Protein AF-A0A6L2PP98-F1 (afdb_monomer_lite)

Radius of gyration: 31.41 Å; chains: 1; bounding box: 80×56×69 Å

Structure (mmCIF, N/CA/C/O backbone):
data_AF-A0A6L2PP98-F1
#
_entry.id   AF-A0A6L2PP98-F1
#
loop_
_atom_site.group_PDB
_atom_site.id
_atom_site.type_symbol
_atom_site.label_atom_id
_at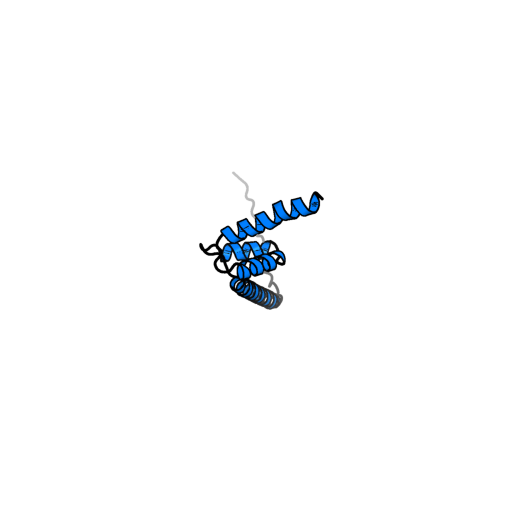om_site.label_alt_id
_atom_site.label_comp_id
_atom_site.label_asym_id
_atom_site.label_entity_id
_atom_site.label_seq_id
_atom_site.pdbx_PDB_ins_code
_atom_site.Cartn_x
_atom_site.Cartn_y
_atom_site.Cartn_z
_atom_site.occupancy
_atom_site.B_iso_or_equiv
_atom_site.auth_seq_id
_atom_site.auth_comp_id
_atom_site.auth_asym_id
_atom_site.auth_atom_id
_atom_site.pdbx_PDB_model_num
ATOM 1 N N . ALA A 1 1 ? -4.782 0.424 35.468 1.00 55.03 1 ALA A N 1
ATOM 2 C CA . ALA A 1 1 ? -5.910 0.532 34.519 1.00 55.03 1 ALA A CA 1
ATOM 3 C C . ALA A 1 1 ? -5.638 1.496 33.352 1.00 55.03 1 ALA A C 1
ATOM 5 O O . ALA A 1 1 ? -6.171 1.255 32.279 1.00 55.03 1 ALA A O 1
ATOM 6 N N . SER A 1 2 ? -4.779 2.520 33.494 1.00 71.81 2 SER A N 1
ATOM 7 C CA . SER A 1 2 ? -4.652 3.601 32.494 1.00 71.81 2 SER A CA 1
ATOM 8 C C . SER A 1 2 ? -4.126 3.198 31.106 1.00 71.81 2 SER A C 1
ATOM 10 O O . SER A 1 2 ? -4.460 3.861 30.128 1.00 71.81 2 SER A O 1
ATOM 12 N N . ASN A 1 3 ? -3.345 2.118 30.972 1.00 83.06 3 ASN A N 1
ATOM 13 C CA . ASN A 1 3 ? -2.777 1.729 29.670 1.00 83.06 3 ASN A CA 1
ATOM 14 C C . ASN A 1 3 ? -3.817 1.138 28.707 1.00 83.06 3 ASN A C 1
ATOM 16 O O . ASN A 1 3 ? -3.754 1.402 27.510 1.00 83.06 3 ASN A O 1
ATOM 20 N N . LEU A 1 4 ? -4.778 0.358 29.214 1.00 91.19 4 LEU A N 1
ATOM 21 C CA . LEU A 1 4 ? -5.820 -0.249 28.375 1.00 91.19 4 LEU A CA 1
ATOM 22 C C . LEU A 1 4 ? -6.860 0.787 27.943 1.00 91.19 4 LEU A C 1
ATOM 24 O O . LEU A 1 4 ? -7.281 0.794 26.793 1.00 91.19 4 LEU A O 1
ATOM 28 N N . GLU A 1 5 ? -7.215 1.704 28.839 1.00 91.75 5 GLU A N 1
ATOM 29 C CA . GLU A 1 5 ? -8.094 2.830 28.522 1.00 91.75 5 GLU A CA 1
ATOM 30 C C . GLU A 1 5 ? -7.452 3.761 27.485 1.00 91.75 5 GLU A C 1
ATOM 32 O O . GLU A 1 5 ? -8.082 4.113 26.494 1.00 91.75 5 GLU A O 1
ATOM 37 N N . SER A 1 6 ? -6.157 4.064 27.636 1.00 92.44 6 SER A N 1
ATOM 38 C CA . SER A 1 6 ? -5.407 4.841 26.639 1.00 92.44 6 SER A CA 1
ATOM 39 C C . SER A 1 6 ? -5.319 4.129 25.288 1.00 92.44 6 SER A C 1
ATOM 41 O O . SER A 1 6 ? -5.347 4.785 24.249 1.00 92.44 6 SER A O 1
ATOM 43 N N . PHE A 1 7 ? -5.217 2.796 25.275 1.00 93.06 7 PHE A N 1
ATOM 44 C CA . PHE A 1 7 ? -5.264 2.024 24.034 1.00 93.06 7 PHE A CA 1
ATOM 45 C C . PHE A 1 7 ? -6.611 2.193 23.334 1.00 93.06 7 PHE A C 1
ATOM 47 O O . PHE A 1 7 ? -6.623 2.528 22.155 1.00 93.06 7 PHE A O 1
ATOM 54 N N . VAL A 1 8 ? -7.729 2.017 24.045 1.00 93.50 8 VAL A N 1
ATOM 55 C CA . VAL A 1 8 ? -9.067 2.200 23.461 1.00 93.50 8 VAL A CA 1
ATOM 56 C C . VAL A 1 8 ? -9.213 3.625 22.934 1.00 93.50 8 VAL A C 1
ATOM 58 O O . VAL A 1 8 ? -9.495 3.810 21.757 1.00 93.50 8 VAL A O 1
ATOM 61 N N . THR A 1 9 ? -8.912 4.634 23.750 1.00 93.44 9 THR A N 1
ATOM 62 C CA . THR A 1 9 ? -9.061 6.037 23.350 1.00 93.44 9 THR A CA 1
ATOM 63 C C . THR A 1 9 ? -8.214 6.400 22.133 1.00 93.44 9 THR A C 1
ATOM 65 O O . THR A 1 9 ? -8.694 7.123 21.269 1.00 93.44 9 THR A O 1
ATOM 68 N N . ASN A 1 10 ? -6.981 5.907 22.016 1.00 93.94 10 ASN A N 1
ATOM 69 C CA . ASN A 1 10 ? -6.103 6.294 20.908 1.00 93.94 10 ASN A CA 1
ATOM 70 C C . ASN A 1 10 ? -6.274 5.398 19.677 1.00 93.94 10 ASN A C 1
ATOM 72 O O . ASN A 1 10 ? -6.397 5.890 18.557 1.00 93.94 10 ASN A O 1
ATOM 76 N N . PHE A 1 11 ? -6.268 4.081 19.874 1.00 94.69 11 PHE A N 1
ATOM 77 C CA . PHE A 1 11 ? -6.277 3.118 18.779 1.00 94.69 11 PHE A CA 1
ATOM 78 C C . PHE A 1 11 ? -7.669 2.979 18.168 1.00 94.69 11 PHE A C 1
ATOM 80 O O . PHE A 1 11 ? -7.793 3.021 16.945 1.00 94.69 11 PHE A O 1
ATOM 87 N N . ASP A 1 12 ? -8.720 2.875 18.988 1.00 94.44 12 ASP A N 1
ATOM 88 C CA . ASP A 1 12 ? -10.083 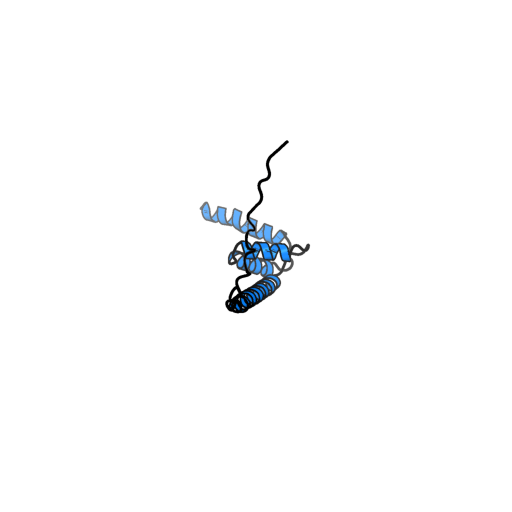2.785 18.461 1.00 94.44 12 ASP A CA 1
ATOM 89 C C . ASP A 1 12 ? -10.479 4.088 17.760 1.00 94.44 12 ASP A C 1
ATOM 91 O O . ASP A 1 12 ? -10.978 4.043 16.639 1.00 94.44 12 ASP A O 1
ATOM 95 N N . SER A 1 13 ? -10.140 5.253 18.327 1.00 94.25 13 SER A N 1
ATOM 96 C CA . SER A 1 13 ? -10.369 6.544 17.656 1.00 94.25 13 SER A CA 1
ATOM 97 C C . SER A 1 13 ? -9.649 6.640 16.310 1.00 94.25 13 SER A C 1
ATOM 99 O O . SER A 1 13 ? -10.233 7.117 15.339 1.00 94.25 13 SER A O 1
ATOM 101 N N . ALA A 1 14 ? -8.407 6.152 16.210 1.00 94.81 14 ALA A N 1
ATOM 102 C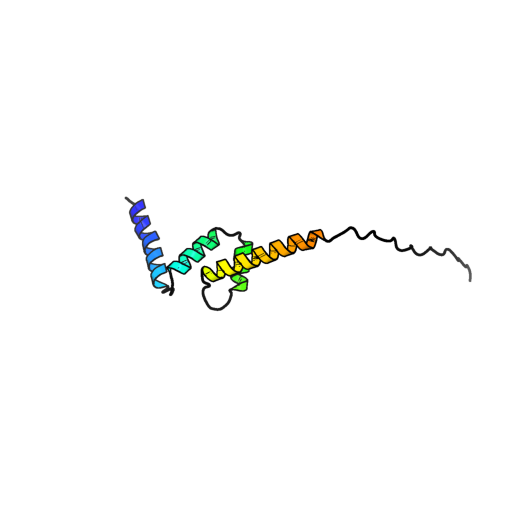 CA . ALA A 1 14 ? -7.682 6.118 14.941 1.00 94.81 14 ALA A CA 1
ATOM 103 C C . ALA A 1 14 ? -8.354 5.186 13.917 1.00 94.81 14 ALA A C 1
ATOM 105 O O . ALA A 1 14 ? -8.492 5.547 12.748 1.00 94.81 14 ALA A O 1
ATOM 106 N N . VAL A 1 15 ? -8.822 4.010 14.348 1.00 94.62 15 VAL A N 1
ATOM 107 C CA . VAL A 1 15 ? -9.554 3.069 13.486 1.00 94.62 15 VAL A CA 1
ATOM 108 C C . VAL A 1 15 ? -10.898 3.655 13.043 1.00 94.62 15 VAL A C 1
ATOM 110 O O . VAL A 1 15 ? -11.277 3.506 11.881 1.00 94.62 15 VAL A O 1
ATOM 113 N N . GLN A 1 16 ? -11.619 4.340 13.931 1.00 94.50 16 GLN A N 1
ATOM 114 C CA . GLN A 1 16 ? -12.866 5.022 13.594 1.00 94.50 16 GLN A CA 1
ATOM 115 C C . GLN A 1 16 ? -12.631 6.154 12.588 1.00 94.50 16 GLN A C 1
ATOM 117 O O . GLN A 1 16 ? -13.336 6.219 11.581 1.00 94.50 16 GLN A O 1
ATOM 122 N N . ALA A 1 17 ? -11.609 6.987 12.798 1.00 93.88 17 ALA A N 1
ATOM 123 C CA . ALA A 1 17 ? -11.223 8.035 11.855 1.00 93.88 17 ALA A CA 1
ATOM 124 C C . ALA A 1 17 ? -10.844 7.454 10.480 1.00 93.88 17 ALA A C 1
ATOM 126 O O . ALA A 1 17 ? -11.285 7.961 9.450 1.00 93.88 17 ALA A O 1
ATOM 127 N N . LEU A 1 18 ? -10.103 6.340 10.448 1.00 93.56 18 LEU A N 1
ATOM 128 C CA . LEU A 1 18 ? -9.762 5.643 9.205 1.00 93.56 18 LEU A CA 1
ATOM 129 C C . LEU A 1 18 ? -11.010 5.130 8.469 1.00 93.56 18 LEU A C 1
ATOM 131 O O . LEU A 1 18 ? -11.107 5.271 7.253 1.00 93.56 18 LEU A O 1
ATOM 135 N N . LYS A 1 19 ? -11.994 4.579 9.191 1.00 92.69 19 LYS A N 1
ATOM 136 C CA . LYS A 1 19 ? -13.275 4.145 8.604 1.00 92.69 19 LYS A CA 1
ATOM 137 C C . LYS A 1 19 ? -14.091 5.320 8.051 1.00 92.69 19 LYS A C 1
ATOM 139 O O . LYS A 1 19 ? -14.766 5.165 7.036 1.00 92.69 19 LYS A O 1
ATOM 144 N N . GLN A 1 20 ? -14.017 6.490 8.685 1.00 95.00 20 GLN A N 1
ATOM 145 C CA . GLN A 1 20 ? -14.715 7.703 8.241 1.00 95.00 20 GLN A CA 1
ATOM 146 C C . GLN A 1 20 ? -14.158 8.292 6.940 1.00 95.00 20 GLN A C 1
ATOM 148 O O . GLN A 1 20 ? -14.884 9.007 6.255 1.00 95.00 20 GLN A O 1
ATOM 153 N N . LEU A 1 21 ? -12.920 7.962 6.555 1.00 90.69 21 LEU A N 1
ATOM 154 C CA . LEU A 1 21 ? -12.343 8.382 5.271 1.00 90.69 21 LEU A CA 1
ATOM 155 C C . LEU A 1 21 ? -13.027 7.742 4.051 1.00 90.69 21 LEU A C 1
ATOM 157 O O . LEU A 1 21 ? -12.753 8.164 2.932 1.00 90.69 21 LEU A O 1
ATOM 161 N N . GLN A 1 22 ? -13.899 6.741 4.249 1.00 90.69 22 GLN A N 1
ATOM 162 C CA . GLN A 1 22 ? -14.679 6.082 3.190 1.00 90.69 22 GLN A CA 1
ATOM 163 C C . GLN A 1 22 ? -13.834 5.649 1.977 1.00 90.69 22 GLN A C 1
ATOM 165 O O . GLN A 1 22 ? -14.249 5.769 0.825 1.00 90.69 22 GLN A O 1
ATOM 170 N N . ILE A 1 23 ? -12.634 5.124 2.240 1.00 90.25 23 ILE A N 1
ATOM 171 C CA . ILE A 1 23 ? -11.786 4.518 1.210 1.00 90.25 23 ILE A CA 1
ATOM 172 C C . ILE A 1 23 ? -12.549 3.331 0.606 1.00 90.25 23 ILE A C 1
ATOM 174 O O . ILE A 1 23 ? -13.032 2.477 1.351 1.00 90.25 23 ILE A O 1
ATOM 178 N N . SER A 1 24 ? -12.661 3.276 -0.727 1.00 88.06 24 SER A N 1
ATOM 179 C CA . SER A 1 24 ? -13.485 2.265 -1.410 1.00 88.06 24 SER A CA 1
ATOM 180 C C . SER A 1 24 ? -13.047 0.835 -1.098 1.00 88.06 24 SER A C 1
ATOM 182 O O . SER A 1 24 ? -13.888 -0.034 -0.894 1.00 88.06 24 SER A O 1
ATOM 184 N N . ASP A 1 25 ? -11.733 0.608 -1.052 1.00 92.75 25 ASP A N 1
ATOM 185 C CA . ASP A 1 25 ? -11.120 -0.660 -0.677 1.00 92.75 25 ASP A CA 1
ATOM 186 C C . ASP A 1 25 ? -10.086 -0.422 0.430 1.00 92.75 25 ASP A C 1
ATOM 188 O O . ASP A 1 25 ? -8.904 -0.159 0.199 1.00 92.75 25 ASP A O 1
ATOM 192 N N . LEU A 1 26 ? -10.568 -0.457 1.673 1.00 93.50 26 LEU A N 1
ATOM 193 C CA . LEU A 1 26 ? -9.725 -0.278 2.851 1.00 93.50 26 LEU A CA 1
ATOM 194 C C . LEU A 1 26 ? -8.697 -1.410 2.996 1.00 93.50 26 LEU A C 1
ATOM 196 O O . LEU A 1 26 ? -7.595 -1.179 3.491 1.00 93.50 26 LEU A O 1
ATOM 200 N N . THR A 1 27 ? -9.047 -2.631 2.588 1.00 94.50 27 THR A N 1
ATOM 201 C CA . THR A 1 27 ? -8.147 -3.782 2.694 1.00 94.50 27 THR A CA 1
ATOM 202 C C . THR A 1 27 ? -6.962 -3.612 1.755 1.00 94.50 27 THR A C 1
ATOM 204 O O . THR A 1 27 ? -5.823 -3.753 2.201 1.00 94.50 27 THR A O 1
ATOM 207 N N . ASP A 1 28 ? -7.210 -3.239 0.501 1.00 95.50 28 ASP A N 1
ATOM 208 C CA . ASP A 1 28 ? -6.153 -2.957 -0.471 1.00 95.50 28 ASP A CA 1
ATOM 209 C C . ASP A 1 28 ? -5.249 -1.801 -0.011 1.00 95.50 28 ASP A C 1
ATOM 211 O O . ASP A 1 28 ? -4.024 -1.924 -0.037 1.00 95.50 28 ASP A O 1
ATOM 215 N N . PHE A 1 29 ? -5.832 -0.732 0.545 1.00 95.00 29 PHE A N 1
ATOM 216 C CA . PHE A 1 29 ? -5.070 0.378 1.127 1.00 95.00 29 PHE A CA 1
ATOM 217 C C . PHE A 1 29 ? -4.155 -0.060 2.282 1.00 95.00 29 PHE A C 1
ATOM 219 O O . PHE A 1 29 ? -2.990 0.341 2.343 1.00 95.00 29 PHE A O 1
ATOM 226 N N . ILE A 1 30 ? -4.652 -0.897 3.201 1.00 95.56 30 ILE A N 1
ATOM 227 C CA . ILE A 1 30 ? -3.846 -1.422 4.314 1.00 95.56 30 ILE A CA 1
ATOM 228 C C . ILE A 1 30 ? -2.701 -2.289 3.780 1.00 95.56 30 ILE A C 1
ATOM 230 O O . ILE A 1 30 ? -1.566 -2.153 4.240 1.00 95.56 30 ILE A O 1
ATOM 234 N N . LEU A 1 31 ? -2.969 -3.157 2.800 1.00 97.00 31 LEU A N 1
ATOM 235 C CA . LEU A 1 31 ? -1.946 -3.999 2.174 1.00 97.00 31 LEU A CA 1
ATOM 236 C C . LEU A 1 31 ? -0.877 -3.160 1.469 1.00 97.00 31 LEU A C 1
ATOM 238 O O . LEU A 1 31 ? 0.315 -3.421 1.642 1.00 97.00 31 LEU A O 1
ATOM 242 N N . LEU A 1 32 ? -1.289 -2.122 0.738 1.00 95.88 32 LEU A N 1
ATOM 243 C CA . LEU A 1 32 ? -0.380 -1.158 0.133 1.00 95.88 32 LEU A CA 1
ATOM 244 C C . LEU A 1 32 ? 0.490 -0.481 1.196 1.00 95.88 32 LEU A C 1
ATOM 246 O O . LEU A 1 32 ? 1.712 -0.470 1.063 1.00 95.88 32 LEU A O 1
ATOM 250 N N . HIS A 1 33 ? -0.111 0.041 2.267 1.00 95.31 33 HIS A N 1
ATOM 251 C CA . HIS A 1 33 ? 0.624 0.713 3.337 1.00 95.31 33 HIS A CA 1
ATOM 252 C C . HIS A 1 33 ? 1.665 -0.210 3.987 1.00 95.31 33 HIS A C 1
ATOM 254 O O . HIS A 1 33 ? 2.820 0.180 4.167 1.00 95.31 33 HIS A O 1
ATOM 260 N N . LEU A 1 34 ? 1.288 -1.456 4.287 1.00 96.69 34 LEU A N 1
ATOM 261 C CA . LEU A 1 34 ? 2.200 -2.456 4.844 1.00 96.69 34 LEU A CA 1
ATOM 262 C C . LEU A 1 34 ? 3.344 -2.800 3.885 1.00 96.69 34 LEU A C 1
ATOM 264 O O . LEU A 1 34 ? 4.473 -3.007 4.331 1.00 96.69 34 LEU A O 1
ATOM 268 N N . ALA A 1 35 ? 3.074 -2.856 2.580 1.00 96.06 35 ALA A N 1
ATOM 269 C CA . ALA A 1 35 ? 4.092 -3.114 1.570 1.00 96.06 35 ALA A CA 1
ATOM 270 C C . ALA A 1 35 ? 5.068 -1.937 1.425 1.00 96.06 35 ALA A C 1
ATOM 272 O O . ALA A 1 35 ? 6.279 -2.156 1.381 1.00 96.06 35 ALA A O 1
ATOM 273 N N . LEU A 1 36 ? 4.565 -0.698 1.429 1.00 95.75 36 LEU A N 1
ATOM 274 C CA . LEU A 1 36 ? 5.395 0.509 1.379 1.00 95.75 36 LEU A CA 1
ATOM 275 C C . LEU A 1 36 ? 6.359 0.582 2.569 1.00 95.75 36 LEU A C 1
ATOM 277 O O . LEU A 1 36 ? 7.523 0.902 2.373 1.00 95.75 36 LEU A O 1
ATOM 281 N N . GLN A 1 37 ? 5.938 0.183 3.775 1.00 96.12 37 GLN A N 1
ATOM 282 C CA . GLN A 1 37 ? 6.821 0.132 4.954 1.00 96.12 37 GLN A CA 1
ATOM 283 C C . GLN A 1 37 ? 8.035 -0.807 4.806 1.00 96.12 37 GLN A C 1
ATOM 285 O O . GLN A 1 37 ? 8.954 -0.751 5.623 1.00 96.12 37 GLN A O 1
ATOM 290 N N . ARG A 1 38 ? 8.040 -1.708 3.815 1.00 95.19 38 ARG A N 1
ATOM 291 C CA . ARG A 1 38 ? 9.124 -2.676 3.578 1.00 95.19 38 ARG A CA 1
ATOM 292 C C . ARG A 1 38 ? 10.066 -2.277 2.447 1.00 95.19 38 ARG A C 1
ATOM 294 O O . ARG A 1 38 ? 11.070 -2.959 2.256 1.00 95.19 38 ARG A O 1
ATOM 301 N N . LEU A 1 39 ? 9.753 -1.215 1.711 1.00 94.19 39 LEU A N 1
ATOM 302 C CA . LEU A 1 39 ? 10.589 -0.702 0.631 1.00 94.19 39 LEU A CA 1
ATOM 303 C C . LEU A 1 39 ? 11.542 0.380 1.144 1.00 94.19 39 LEU A C 1
ATOM 305 O O . LEU A 1 39 ? 11.308 1.006 2.178 1.00 94.19 39 LEU A O 1
ATOM 309 N N . ASP A 1 40 ? 12.641 0.593 0.424 1.00 94.19 40 ASP A N 1
ATOM 310 C CA . ASP A 1 40 ? 13.549 1.699 0.702 1.00 94.19 40 ASP A CA 1
ATOM 311 C C . ASP A 1 40 ? 12.898 3.046 0.355 1.00 94.19 40 ASP A C 1
ATOM 313 O O . ASP A 1 40 ? 12.005 3.144 -0.494 1.00 94.19 40 ASP A O 1
ATOM 317 N N . SER A 1 41 ? 13.362 4.110 1.012 1.00 94.12 41 SER A N 1
ATOM 318 C CA . SER A 1 41 ? 12.756 5.435 0.878 1.00 94.12 41 SER A CA 1
ATOM 319 C C . SER A 1 41 ? 12.765 5.968 -0.549 1.00 94.12 41 SER A C 1
ATOM 321 O O . SER A 1 41 ? 11.890 6.753 -0.905 1.00 94.12 41 SER A O 1
ATOM 323 N N . ASP A 1 42 ? 13.755 5.595 -1.359 1.00 94.19 42 ASP A N 1
ATOM 324 C CA . ASP A 1 42 ? 13.881 6.133 -2.708 1.00 94.19 42 ASP A CA 1
ATOM 325 C C . ASP A 1 42 ? 12.917 5.426 -3.659 1.00 94.19 42 ASP A C 1
ATOM 327 O O . ASP A 1 42 ? 12.200 6.104 -4.396 1.00 94.1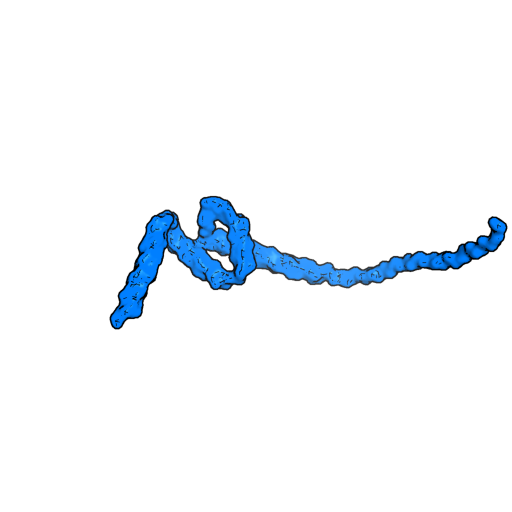9 42 ASP A O 1
ATOM 331 N N . THR A 1 43 ? 12.777 4.101 -3.561 1.00 94.19 43 THR A N 1
ATOM 332 C CA . THR A 1 43 ? 11.740 3.351 -4.287 1.00 94.19 43 THR A CA 1
ATOM 333 C C . THR A 1 43 ? 10.333 3.871 -3.978 1.00 94.19 43 THR A C 1
ATOM 335 O O . THR A 1 43 ? 9.537 4.042 -4.904 1.00 94.19 43 THR A O 1
ATOM 338 N N . ILE A 1 44 ? 10.030 4.186 -2.711 1.00 94.81 44 ILE A N 1
ATOM 339 C CA . ILE A 1 44 ? 8.734 4.767 -2.312 1.00 94.81 44 ILE A CA 1
ATOM 340 C C . ILE A 1 44 ? 8.520 6.130 -2.978 1.00 94.81 44 ILE A C 1
ATOM 342 O O . ILE A 1 44 ? 7.490 6.344 -3.615 1.00 94.81 44 ILE A O 1
ATOM 346 N N . LYS A 1 45 ? 9.505 7.036 -2.902 1.00 94.38 45 LYS A N 1
ATOM 347 C CA . LYS A 1 45 ? 9.411 8.355 -3.553 1.00 94.38 45 LYS A CA 1
ATOM 348 C C . LYS A 1 45 ? 9.175 8.221 -5.053 1.00 94.38 45 LYS A C 1
ATOM 350 O O . LYS A 1 45 ? 8.336 8.925 -5.608 1.00 94.38 45 LYS A O 1
ATOM 355 N N . PHE A 1 46 ? 9.901 7.326 -5.723 1.00 94.12 46 PHE A N 1
ATOM 356 C CA . PHE A 1 46 ? 9.702 7.092 -7.151 1.00 94.12 46 PHE A CA 1
ATOM 357 C C . PHE A 1 46 ? 8.293 6.579 -7.445 1.00 94.12 46 PHE A C 1
ATOM 359 O O . PHE A 1 46 ? 7.654 7.084 -8.365 1.00 94.12 46 PHE A O 1
ATOM 366 N N . PHE A 1 47 ? 7.785 5.639 -6.644 1.00 94.69 47 PHE A N 1
ATOM 367 C CA . PHE A 1 47 ? 6.419 5.145 -6.777 1.00 94.69 47 PHE A CA 1
ATOM 368 C C . PHE A 1 47 ? 5.384 6.276 -6.660 1.00 94.69 47 PHE A C 1
ATOM 370 O O . PHE A 1 47 ? 4.517 6.393 -7.531 1.00 94.69 47 PHE A O 1
ATOM 377 N N . GLU A 1 48 ? 5.509 7.140 -5.648 1.00 92.31 48 GLU A N 1
ATOM 378 C CA . GLU A 1 48 ? 4.621 8.291 -5.425 1.00 92.31 48 GLU A CA 1
ATOM 379 C C . GLU A 1 48 ? 4.681 9.312 -6.570 1.00 92.31 48 GLU A C 1
ATOM 381 O O . GLU A 1 48 ? 3.649 9.819 -7.012 1.00 92.31 48 GLU A O 1
ATOM 386 N N . ILE A 1 49 ? 5.877 9.593 -7.099 1.00 92.31 49 ILE A N 1
ATOM 387 C CA . ILE A 1 49 ? 6.058 10.497 -8.245 1.00 92.31 49 ILE A CA 1
ATOM 388 C C . ILE A 1 49 ? 5.387 9.920 -9.497 1.00 92.31 49 ILE A C 1
ATOM 390 O O . ILE A 1 49 ? 4.709 10.653 -10.221 1.00 92.31 49 ILE A O 1
ATOM 394 N N . THR A 1 50 ? 5.543 8.618 -9.751 1.00 90.88 50 THR A N 1
ATOM 395 C CA . THR A 1 50 ? 4.928 7.936 -10.899 1.00 90.88 50 THR A CA 1
ATOM 396 C C . THR A 1 50 ? 3.400 7.900 -10.792 1.00 90.88 50 THR A C 1
ATOM 398 O O . THR A 1 50 ? 2.714 8.070 -11.801 1.00 90.88 50 THR A O 1
ATOM 401 N N . HIS A 1 51 ? 2.858 7.747 -9.581 1.00 89.69 51 HIS A N 1
ATOM 402 C CA . HIS A 1 51 ? 1.419 7.606 -9.327 1.00 89.69 51 HIS A CA 1
ATOM 403 C C . HIS A 1 51 ? 0.753 8.884 -8.802 1.00 89.69 51 HIS A C 1
ATOM 405 O O . HIS A 1 51 ? -0.332 8.824 -8.236 1.00 89.69 51 HIS A O 1
ATOM 411 N N . ARG A 1 52 ? 1.332 10.063 -9.063 1.00 83.25 52 ARG A N 1
ATOM 412 C CA . ARG A 1 52 ? 0.828 11.376 -8.605 1.00 83.25 52 ARG A CA 1
ATOM 413 C C . ARG A 1 52 ? -0.558 11.783 -9.147 1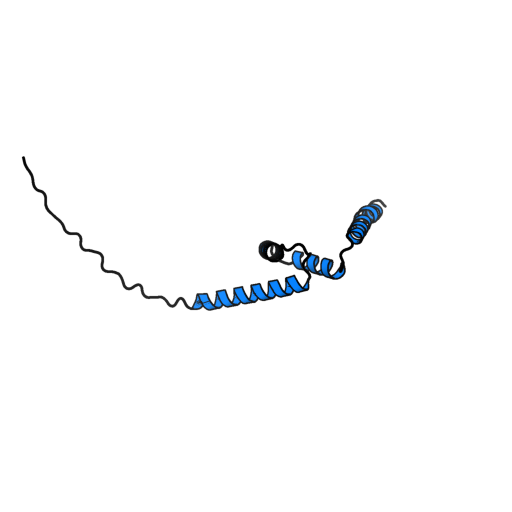.00 83.25 52 ARG A C 1
ATOM 415 O O . ARG A 1 52 ? -0.989 12.916 -8.950 1.00 83.25 52 ARG A O 1
ATOM 422 N N . LYS A 1 53 ? -1.247 10.918 -9.896 1.00 79.81 53 LYS A N 1
ATOM 423 C CA . LYS A 1 53 ? -2.603 11.202 -10.391 1.00 79.81 53 LYS A CA 1
ATOM 424 C C . LYS A 1 53 ? -3.578 11.279 -9.205 1.00 79.81 53 LYS A C 1
ATOM 426 O O . LYS A 1 53 ? -3.291 10.758 -8.137 1.00 79.81 53 LYS A O 1
ATOM 431 N N . ASN A 1 54 ? -4.730 11.927 -9.397 1.00 65.88 54 ASN A N 1
ATOM 432 C CA . ASN A 1 54 ? -5.714 12.261 -8.346 1.00 65.88 54 ASN A CA 1
ATOM 433 C C . ASN A 1 54 ? -6.414 11.051 -7.675 1.00 65.88 54 ASN A C 1
ATOM 435 O O . ASN A 1 54 ? -7.496 11.201 -7.114 1.00 65.88 54 ASN A O 1
ATOM 439 N N . THR A 1 55 ? -5.847 9.850 -7.749 1.00 84.69 55 THR A N 1
ATOM 440 C CA . THR A 1 55 ? -6.422 8.610 -7.228 1.00 84.69 55 THR A CA 1
ATOM 441 C C . THR A 1 55 ? -5.398 7.897 -6.362 1.00 84.69 55 THR A C 1
ATOM 443 O O . THR A 1 55 ? -4.229 7.814 -6.732 1.00 84.69 55 THR A O 1
ATOM 446 N N . ILE A 1 56 ? -5.848 7.348 -5.235 1.00 88.69 56 ILE A N 1
ATOM 447 C CA . ILE A 1 56 ? -5.019 6.487 -4.390 1.00 88.69 56 ILE A CA 1
ATOM 448 C C . ILE A 1 56 ? -4.639 5.246 -5.219 1.00 88.69 56 ILE A C 1
ATOM 450 O O . ILE A 1 56 ? -5.544 4.605 -5.759 1.00 88.69 56 ILE A O 1
ATOM 454 N N . PRO A 1 57 ? -3.342 4.931 -5.381 1.00 92.94 57 PRO A N 1
ATOM 455 C CA . PRO A 1 57 ? -2.925 3.736 -6.104 1.00 92.94 57 PRO A CA 1
ATOM 456 C C . PRO A 1 57 ? -3.309 2.474 -5.327 1.00 92.94 57 PRO A C 1
ATOM 458 O O . PRO A 1 57 ? -3.459 2.511 -4.108 1.00 92.94 57 PRO A O 1
ATOM 461 N N . SER A 1 58 ? -3.448 1.361 -6.038 1.00 94.38 58 SER A N 1
ATOM 462 C CA . SER A 1 58 ? -3.743 0.053 -5.451 1.00 94.38 58 SER A CA 1
ATOM 463 C C . SER A 1 58 ? -2.477 -0.712 -5.066 1.00 94.38 58 SER A C 1
ATOM 465 O O . SER A 1 58 ? -1.373 -0.419 -5.541 1.00 94.38 58 SER A O 1
ATOM 467 N N . TYR A 1 59 ? -2.623 -1.770 -4.267 1.00 95.31 59 TYR A N 1
ATOM 468 C CA . TYR A 1 59 ? -1.522 -2.703 -4.006 1.00 95.31 59 TYR A CA 1
ATOM 469 C C . TYR A 1 59 ? -0.977 -3.323 -5.303 1.00 95.31 59 TYR A C 1
ATOM 471 O O . TYR A 1 59 ? 0.235 -3.492 -5.467 1.00 95.31 59 TYR A O 1
ATOM 479 N N . ASN A 1 60 ? -1.857 -3.633 -6.258 1.00 95.12 60 ASN A N 1
ATOM 480 C CA . ASN A 1 60 ? -1.443 -4.190 -7.541 1.00 95.12 60 ASN A CA 1
ATOM 481 C C . ASN A 1 60 ? -0.579 -3.205 -8.348 1.00 95.12 60 ASN A C 1
ATOM 483 O O . ASN A 1 60 ? 0.391 -3.633 -8.975 1.00 95.12 60 ASN A O 1
ATOM 487 N N . ASP A 1 61 ? -0.865 -1.902 -8.283 1.00 94.62 61 ASP A N 1
ATOM 488 C CA . ASP A 1 61 ? -0.045 -0.878 -8.943 1.00 94.62 61 ASP A CA 1
ATOM 489 C C . ASP A 1 61 ? 1.385 -0.866 -8.390 1.00 94.62 61 ASP A C 1
ATOM 491 O O . ASP A 1 61 ? 2.352 -0.824 -9.156 1.00 94.62 61 ASP A O 1
ATOM 495 N N . LEU A 1 62 ? 1.541 -1.015 -7.069 1.00 95.56 62 LEU A N 1
ATOM 496 C CA . LEU A 1 62 ? 2.858 -1.156 -6.446 1.00 95.56 62 LEU A CA 1
ATOM 497 C C . LEU A 1 62 ? 3.586 -2.411 -6.942 1.00 95.56 62 LEU A C 1
ATOM 499 O O . LEU A 1 62 ? 4.768 -2.351 -7.284 1.00 95.56 62 LEU A O 1
ATOM 503 N N . VAL A 1 63 ? 2.895 -3.551 -7.020 1.00 96.00 63 VAL A N 1
ATOM 504 C CA . VAL A 1 63 ? 3.488 -4.808 -7.504 1.00 96.00 63 VAL A CA 1
ATOM 505 C C . VAL A 1 63 ? 3.952 -4.680 -8.956 1.00 96.00 63 VAL A C 1
ATOM 507 O O . VAL A 1 63 ? 5.040 -5.155 -9.298 1.00 96.00 63 VAL A O 1
ATOM 510 N N . VAL A 1 64 ? 3.149 -4.054 -9.818 1.00 95.94 64 VAL A N 1
ATOM 511 C CA . VAL A 1 64 ? 3.509 -3.801 -11.220 1.00 95.94 64 VAL A CA 1
ATOM 512 C C . VAL A 1 64 ? 4.734 -2.891 -11.296 1.00 95.94 64 VAL A C 1
ATOM 514 O O . VAL A 1 64 ? 5.702 -3.244 -11.975 1.00 95.94 64 VAL A O 1
ATOM 517 N N . PHE A 1 65 ? 4.735 -1.792 -10.541 1.00 95.38 65 PHE A N 1
ATOM 518 C CA . PHE A 1 65 ? 5.846 -0.847 -10.482 1.00 95.38 65 PHE A CA 1
ATOM 519 C C . PHE A 1 65 ? 7.157 -1.511 -10.039 1.00 95.38 65 PHE A C 1
ATOM 521 O O . PHE A 1 65 ? 8.175 -1.406 -10.723 1.00 95.38 65 PHE A O 1
ATOM 528 N N . VAL A 1 66 ? 7.144 -2.261 -8.934 1.00 94.94 66 VAL A N 1
ATOM 529 C CA . VAL A 1 66 ? 8.350 -2.929 -8.416 1.00 94.94 66 VAL A CA 1
ATOM 530 C C . VAL A 1 66 ? 8.877 -3.968 -9.411 1.00 94.94 66 VAL A C 1
ATOM 532 O O . VAL A 1 66 ? 10.087 -4.062 -9.635 1.00 94.94 66 VAL A O 1
ATOM 535 N N . LYS A 1 67 ? 7.988 -4.726 -10.071 1.00 95.38 67 LYS A N 1
ATOM 536 C CA . LYS A 1 67 ? 8.379 -5.674 -11.130 1.00 95.38 67 LYS A CA 1
ATOM 537 C C . LYS A 1 67 ? 9.044 -4.971 -12.310 1.00 95.38 67 LYS A C 1
ATOM 539 O O . LYS A 1 67 ? 9.985 -5.517 -12.885 1.00 95.38 67 LYS A O 1
ATOM 544 N N . GLU A 1 68 ? 8.555 -3.799 -12.700 1.00 94.19 68 GLU A N 1
ATOM 545 C CA . GLU A 1 68 ? 9.160 -3.004 -13.767 1.00 94.19 68 GLU A CA 1
ATOM 546 C C . GLU A 1 68 ? 10.551 -2.504 -13.369 1.00 94.19 68 GLU A C 1
ATOM 548 O O . GLU A 1 68 ? 11.508 -2.720 -14.115 1.00 94.19 68 GLU A O 1
ATOM 553 N N . GLN A 1 69 ? 10.703 -1.963 -12.158 1.00 92.75 69 GLN A N 1
ATOM 554 C CA . GLN A 1 69 ? 12.002 -1.502 -11.664 1.00 92.75 69 GLN A CA 1
ATOM 555 C C . GLN A 1 69 ? 13.037 -2.633 -11.594 1.00 92.75 69 GLN A C 1
ATOM 557 O O . GLN A 1 69 ? 14.171 -2.471 -12.049 1.00 92.75 69 GLN A O 1
ATOM 562 N N . ALA A 1 70 ? 12.644 -3.828 -11.142 1.00 92.56 70 ALA A N 1
ATOM 563 C CA . ALA A 1 70 ? 13.521 -5.002 -11.148 1.00 92.56 70 ALA A CA 1
ATOM 564 C C . ALA A 1 70 ? 13.970 -5.406 -12.572 1.00 92.56 70 ALA A C 1
ATOM 566 O O . ALA A 1 70 ? 15.129 -5.777 -12.801 1.00 92.56 70 ALA A O 1
ATOM 567 N N . LYS A 1 71 ? 13.077 -5.301 -13.567 1.00 92.62 71 LYS A N 1
ATOM 568 C CA . LYS A 1 71 ? 13.416 -5.546 -14.981 1.00 92.62 71 LYS A CA 1
ATOM 569 C C . LYS A 1 71 ? 14.389 -4.499 -15.528 1.00 92.62 71 LYS A C 1
ATOM 571 O O . LYS A 1 71 ? 15.293 -4.850 -16.283 1.00 92.62 71 LYS A O 1
ATOM 576 N N . VAL A 1 72 ? 14.230 -3.228 -15.163 1.00 90.19 72 VAL A N 1
ATOM 577 C CA . VAL A 1 72 ? 15.146 -2.155 -15.585 1.00 90.19 72 VAL A CA 1
ATOM 578 C C . VAL A 1 72 ? 16.534 -2.358 -14.977 1.00 90.19 72 VAL A C 1
ATOM 580 O O . VAL A 1 72 ? 17.531 -2.320 -15.702 1.00 90.19 72 VAL A O 1
ATOM 583 N N . LEU A 1 73 ? 16.608 -2.664 -13.680 1.00 88.69 73 LEU A N 1
ATOM 584 C CA . LEU A 1 73 ? 17.867 -2.932 -12.980 1.00 88.69 73 LEU A CA 1
ATOM 585 C C . LEU A 1 73 ? 18.622 -4.118 -13.592 1.00 88.69 73 LEU A C 1
ATOM 587 O O . LEU A 1 73 ? 19.802 -3.994 -13.917 1.00 88.69 73 LEU A O 1
ATOM 591 N N . SER A 1 74 ? 17.936 -5.239 -13.833 1.00 89.38 74 SER A N 1
ATOM 592 C CA . SER A 1 74 ? 18.559 -6.418 -14.456 1.00 89.38 74 SER A CA 1
ATOM 593 C C . SER A 1 74 ? 19.101 -6.129 -15.861 1.00 89.38 74 SER A C 1
ATOM 595 O O . SER A 1 74 ? 20.205 -6.554 -16.199 1.00 89.38 74 SER A O 1
ATOM 597 N N . ARG A 1 75 ? 18.384 -5.342 -16.673 1.00 87.81 75 ARG A N 1
ATOM 598 C CA . ARG A 1 75 ? 18.872 -4.891 -17.988 1.00 87.81 75 ARG A CA 1
ATOM 599 C C . ARG A 1 75 ? 20.087 -3.971 -17.881 1.00 87.81 75 ARG A C 1
ATOM 601 O O . ARG A 1 75 ? 21.011 -4.106 -18.679 1.00 87.81 75 ARG A O 1
ATOM 608 N N . SER A 1 76 ? 20.096 -3.041 -16.930 1.00 83.56 76 SER A N 1
ATOM 609 C CA . SER A 1 76 ? 21.214 -2.110 -16.730 1.00 83.56 76 SER A CA 1
ATOM 610 C C . SER A 1 76 ? 22.507 -2.844 -16.355 1.00 83.56 76 SER A C 1
ATOM 612 O O . SER A 1 76 ? 23.570 -2.565 -16.910 1.00 83.56 76 SER A O 1
ATOM 614 N N . ILE A 1 77 ? 22.411 -3.852 -15.485 1.00 78.94 77 ILE A N 1
ATOM 615 C CA . ILE A 1 77 ? 23.558 -4.674 -15.076 1.00 78.94 77 ILE A CA 1
ATOM 616 C C . ILE A 1 77 ? 24.149 -5.424 -16.280 1.00 78.94 77 ILE A C 1
ATOM 618 O O . ILE A 1 77 ? 25.355 -5.360 -16.509 1.00 78.94 77 ILE A O 1
ATOM 622 N N . ASN A 1 78 ? 23.306 -6.051 -17.106 1.00 72.44 78 ASN A N 1
ATOM 623 C CA . ASN A 1 78 ? 23.758 -6.847 -18.254 1.00 72.44 78 ASN A CA 1
ATOM 624 C C . ASN A 1 78 ? 24.417 -6.012 -19.370 1.00 72.44 78 ASN A C 1
ATOM 626 O O . ASN A 1 78 ? 25.291 -6.510 -20.074 1.00 72.44 78 ASN A O 1
ATOM 630 N N . ASN A 1 79 ? 24.024 -4.744 -19.545 1.00 62.62 79 ASN A N 1
ATOM 631 C CA . ASN A 1 79 ? 24.602 -3.871 -20.577 1.00 62.62 79 ASN A CA 1
ATOM 632 C C . ASN A 1 79 ? 25.960 -3.270 -20.175 1.00 62.62 79 ASN A C 1
ATOM 634 O O . ASN A 1 79 ? 26.772 -2.957 -21.046 1.00 62.62 79 ASN A O 1
ATOM 638 N N . ASN A 1 80 ? 26.250 -3.142 -18.877 1.00 58.44 80 ASN A N 1
ATOM 639 C CA . ASN A 1 80 ? 27.537 -2.616 -18.410 1.00 58.44 80 ASN A CA 1
ATOM 640 C C . ASN A 1 80 ? 28.701 -3.610 -18.585 1.00 58.44 80 ASN A C 1
ATOM 642 O O . ASN A 1 80 ? 29.860 -3.201 -18.616 1.00 58.44 80 ASN A O 1
ATOM 646 N N . SER A 1 81 ? 28.420 -4.902 -18.782 1.00 57.34 81 SER A N 1
ATOM 647 C CA . SER A 1 81 ? 29.441 -5.925 -19.057 1.00 57.34 81 SER A CA 1
ATOM 648 C C . SER A 1 81 ? 30.011 -5.873 -20.486 1.00 57.34 81 SER A C 1
ATOM 650 O O . SER A 1 81 ? 30.972 -6.579 -20.781 1.00 57.34 81 SER A O 1
ATOM 652 N N . ALA A 1 82 ? 29.455 -5.039 -21.376 1.00 56.44 82 ALA A N 1
ATOM 653 C CA . ALA A 1 82 ? 29.886 -4.908 -22.772 1.00 56.44 82 ALA A CA 1
ATOM 654 C C . ALA A 1 82 ? 30.895 -3.765 -23.019 1.00 56.44 82 ALA A C 1
ATOM 656 O O . ALA A 1 82 ? 31.179 -3.429 -24.171 1.00 56.44 82 ALA A O 1
ATOM 657 N N . VAL A 1 83 ? 31.484 -3.173 -21.972 1.00 57.50 83 VAL A N 1
ATOM 658 C CA . VAL A 1 83 ? 32.671 -2.315 -22.130 1.00 57.50 83 VAL A CA 1
ATOM 659 C C . VAL A 1 83 ? 33.902 -3.214 -22.255 1.00 57.50 83 VAL A C 1
ATOM 661 O O . VAL A 1 83 ? 34.737 -3.320 -21.361 1.00 57.50 83 VAL A O 1
ATOM 664 N N . THR A 1 84 ? 34.019 -3.891 -23.397 1.00 54.97 84 THR A N 1
ATOM 665 C CA . THR A 1 84 ? 35.316 -4.377 -23.861 1.00 54.97 84 THR A CA 1
ATOM 666 C C . THR A 1 84 ? 36.219 -3.158 -23.992 1.00 54.97 84 THR A C 1
ATOM 668 O O . THR A 1 84 ? 35.864 -2.180 -24.654 1.00 54.97 84 THR A O 1
ATOM 671 N N . SER A 1 85 ? 37.365 -3.208 -23.322 1.00 56.88 85 SER A N 1
ATOM 672 C CA . SER A 1 85 ? 38.459 -2.250 -23.413 1.00 56.88 85 SER A CA 1
ATOM 673 C C . SER A 1 85 ? 38.704 -1.826 -24.866 1.00 56.88 85 SER A C 1
ATOM 675 O O . SER A 1 85 ? 39.387 -2.502 -25.635 1.00 56.88 85 SER A O 1
ATOM 677 N N . ARG A 1 86 ? 38.164 -0.670 -25.271 1.00 52.16 86 ARG A N 1
ATOM 678 C CA . ARG A 1 86 ? 38.639 -0.010 -26.486 1.00 52.16 86 ARG A CA 1
ATOM 679 C C . ARG A 1 86 ? 40.056 0.436 -26.174 1.00 52.16 86 ARG A C 1
ATOM 681 O O . ARG A 1 86 ? 40.251 1.383 -25.419 1.00 52.16 86 ARG A O 1
ATOM 688 N N . GLN A 1 87 ? 41.039 -0.282 -26.713 1.00 57.50 87 GLN A N 1
ATOM 689 C CA . GLN A 1 87 ? 42.419 0.180 -26.775 1.00 57.50 87 GLN A CA 1
ATOM 690 C C . GLN A 1 87 ? 42.403 1.615 -27.305 1.00 57.50 87 GLN A C 1
ATOM 692 O O . GLN A 1 87 ? 42.052 1.858 -28.462 1.00 57.50 87 GLN A O 1
ATOM 697 N N . TYR A 1 88 ? 42.732 2.570 -26.438 1.00 46.97 88 TYR A N 1
ATOM 698 C CA . TYR A 1 88 ? 42.927 3.957 -26.819 1.00 46.97 88 TYR A CA 1
ATOM 699 C C . TYR A 1 88 ? 44.088 3.989 -27.817 1.00 46.97 88 TYR A C 1
ATOM 701 O O . TYR A 1 88 ? 45.253 3.889 -27.435 1.00 46.97 88 TYR A O 1
ATOM 709 N N . LYS A 1 89 ? 43.782 4.083 -29.116 1.00 59.44 89 LYS A N 1
ATOM 710 C CA . LYS A 1 89 ? 44.789 4.438 -30.116 1.00 59.44 89 LYS A CA 1
ATOM 711 C C . LYS A 1 89 ? 45.205 5.874 -29.814 1.00 59.44 89 LYS A C 1
ATOM 713 O O . LYS A 1 89 ? 44.411 6.796 -29.977 1.00 59.44 89 LYS A O 1
ATOM 718 N N . SER A 1 90 ? 46.423 6.021 -29.302 1.00 57.12 90 SER A N 1
ATOM 719 C CA . SER A 1 90 ? 47.065 7.302 -29.019 1.00 57.12 90 SER A CA 1
ATOM 720 C C . SER A 1 90 ? 46.972 8.217 -30.244 1.00 57.12 90 SER A C 1
ATOM 722 O O . SER A 1 90 ? 47.417 7.845 -31.332 1.00 57.12 90 SER A O 1
ATOM 724 N N . PHE A 1 91 ? 46.367 9.394 -30.080 1.00 65.31 91 PHE A N 1
ATOM 725 C CA . PHE A 1 91 ? 46.401 10.442 -31.095 1.00 65.31 91 PHE A CA 1
ATOM 726 C C . PHE A 1 91 ? 47.803 11.075 -31.101 1.00 65.31 91 PHE A C 1
ATOM 728 O O . PHE A 1 91 ? 48.335 11.368 -30.026 1.00 65.31 91 PHE A O 1
ATOM 735 N N . PRO A 1 92 ? 48.427 11.296 -32.271 1.00 59.66 92 PRO A N 1
ATOM 736 C CA . PRO A 1 92 ? 49.745 11.909 -32.327 1.00 59.66 92 PRO A CA 1
ATOM 737 C C . PRO A 1 92 ? 49.668 13.367 -31.854 1.00 59.66 92 PRO A C 1
ATOM 739 O O . PRO A 1 92 ? 48.938 14.181 -32.416 1.00 59.66 92 PRO A O 1
ATOM 742 N N . GLN A 1 93 ? 50.433 13.681 -30.807 1.00 66.69 93 GLN A N 1
ATOM 743 C CA . GLN A 1 93 ? 50.638 15.042 -30.306 1.00 66.69 93 GLN A CA 1
ATOM 744 C C . GLN A 1 93 ? 51.232 15.933 -31.418 1.00 66.69 93 GLN A C 1
ATOM 746 O O . GLN A 1 93 ? 52.175 15.503 -32.095 1.00 66.69 93 GLN A O 1
ATOM 751 N N . PRO A 1 94 ? 50.734 17.167 -31.616 1.00 60.97 94 PRO A N 1
ATOM 752 C CA . PRO A 1 94 ? 51.322 18.095 -32.571 1.00 60.97 94 PRO A CA 1
ATOM 753 C C . PRO A 1 94 ? 52.720 18.525 -32.105 1.00 60.97 94 PRO A C 1
ATOM 755 O O . PRO A 1 94 ? 52.928 18.923 -30.959 1.00 60.97 94 PRO A O 1
ATOM 758 N N . LYS A 1 95 ? 53.697 18.421 -33.012 1.00 59.44 95 LYS A N 1
ATOM 759 C CA . LYS A 1 95 ? 55.083 18.840 -32.776 1.00 59.44 95 LYS A CA 1
ATOM 760 C C . LYS A 1 95 ? 55.135 20.360 -32.617 1.00 59.44 95 LYS A C 1
ATOM 762 O O . LYS A 1 95 ? 54.631 21.091 -33.463 1.00 59.44 95 LYS A O 1
ATOM 767 N N . THR A 1 96 ? 55.771 20.816 -31.544 1.00 62.22 96 THR A N 1
ATOM 768 C CA . THR A 1 96 ? 56.071 22.225 -31.296 1.00 62.22 96 THR A CA 1
ATOM 769 C C . THR A 1 96 ? 57.066 22.742 -32.335 1.00 62.22 96 THR A C 1
ATOM 771 O O . THR A 1 96 ? 58.151 22.185 -32.507 1.00 62.22 96 THR A O 1
ATOM 774 N N . THR A 1 97 ? 56.715 23.823 -33.028 1.00 59.97 97 THR A N 1
ATOM 775 C CA . THR A 1 97 ? 57.646 24.540 -33.906 1.00 59.97 97 THR A CA 1
ATOM 776 C C . THR A 1 97 ? 58.318 25.645 -33.096 1.00 59.97 97 THR A C 1
ATOM 778 O O . THR A 1 97 ? 57.651 26.520 -32.548 1.00 59.97 97 THR A O 1
ATOM 781 N N . LYS A 1 98 ? 59.647 25.578 -32.976 1.00 56.72 98 LYS A N 1
ATOM 782 C CA . LYS A 1 98 ? 60.481 26.657 -32.431 1.00 56.72 98 LYS A CA 1
ATOM 783 C C . LYS A 1 98 ? 60.693 27.757 -33.482 1.00 56.72 98 LYS A C 1
ATOM 785 O O . LYS A 1 98 ? 60.691 27.463 -34.675 1.00 56.72 98 LYS A O 1
ATOM 790 N N . SER A 1 99 ? 61.038 28.951 -32.981 1.00 58.06 99 SER A N 1
ATOM 791 C CA . SER A 1 99 ? 61.653 30.126 -33.646 1.00 58.06 99 SER A CA 1
ATOM 792 C C . SER A 1 99 ? 60.734 30.967 -34.556 1.00 58.06 99 SER A C 1
ATOM 794 O O . SER A 1 99 ? 59.851 30.425 -35.202 1.00 58.06 99 SER A O 1
ATOM 796 N N . PHE A 1 100 ? 60.833 32.303 -34.609 1.00 54.78 100 PHE A N 1
ATOM 797 C CA . PHE A 1 100 ? 62.029 33.155 -34.541 1.00 54.78 100 PHE A CA 1
ATOM 798 C C . PHE A 1 100 ? 61.837 34.453 -33.737 1.00 54.78 100 PHE A C 1
ATOM 800 O O . PHE A 1 100 ? 60.787 35.086 -33.779 1.00 54.78 100 PHE A O 1
ATOM 807 N N . VAL A 1 101 ? 62.913 34.843 -33.049 1.00 57.56 101 VAL A N 1
ATOM 808 C CA . VAL A 1 101 ? 63.219 36.217 -32.629 1.00 57.56 101 VAL A CA 1
ATOM 809 C C . VAL A 1 101 ? 63.517 37.032 -33.887 1.00 57.56 101 VAL A C 1
ATOM 811 O O . VAL A 1 101 ? 64.240 36.530 -34.743 1.00 57.56 101 VAL A O 1
ATOM 814 N N . ASN A 1 102 ? 63.030 38.272 -33.975 1.00 50.56 102 ASN A N 1
ATOM 815 C CA . ASN A 1 102 ? 63.770 39.326 -34.663 1.00 50.56 102 ASN A CA 1
ATOM 816 C C . ASN A 1 102 ? 63.586 40.680 -33.969 1.00 50.56 102 ASN A C 1
ATOM 818 O O . ASN A 1 102 ? 62.494 41.057 -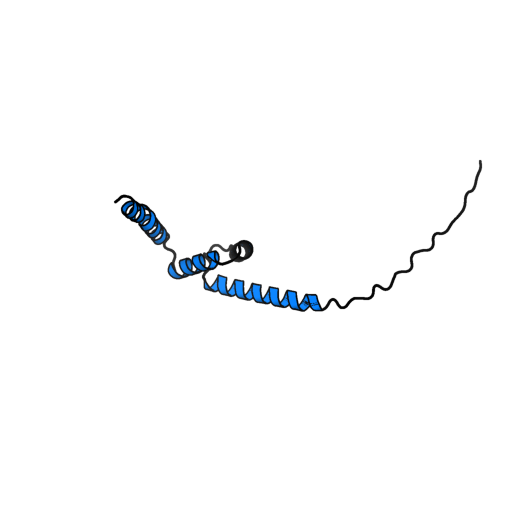33.547 1.00 50.56 102 ASN A O 1
ATOM 822 N N . THR A 1 103 ? 64.741 41.317 -33.840 1.00 55.31 103 THR A N 1
ATOM 823 C CA . THR A 1 103 ? 65.128 42.564 -33.186 1.00 55.31 103 THR A CA 1
ATOM 824 C C . THR A 1 103 ? 64.993 43.754 -34.156 1.00 55.31 103 THR A C 1
ATOM 826 O O . THR A 1 103 ? 65.149 43.545 -35.356 1.00 55.31 103 THR A O 1
ATOM 829 N N . GLU A 1 104 ? 64.803 44.965 -33.598 1.00 45.72 104 GLU A N 1
ATOM 830 C CA . GLU A 1 104 ? 64.989 46.327 -34.179 1.00 45.72 104 GLU A CA 1
ATOM 831 C C . GLU A 1 104 ? 63.988 46.793 -35.267 1.00 45.72 104 GLU A C 1
ATOM 833 O O . GLU A 1 104 ? 63.586 46.023 -36.131 1.00 45.72 104 GLU A O 1
ATOM 838 N N . MET A 1 105 ? 63.486 48.040 -35.283 1.00 42.81 105 MET A N 1
ATOM 839 C CA . MET A 1 105 ? 63.983 49.340 -34.783 1.00 42.81 105 MET A CA 1
ATOM 840 C C . MET A 1 105 ? 62.934 50.137 -33.995 1.00 42.81 105 MET A C 1
ATOM 842 O O . MET A 1 105 ? 61.729 49.996 -34.306 1.00 42.81 105 MET A O 1
#

Organism: Coptotermes formosanus (NCBI:txid36987)

Foldseek 3Di:
DVPVVVCCVPVVVVVVVLVVVPDVCVPQVVLLVVVLVVDDPVLNVVLCVVVVPPDDDGNVSSVVSVVVVVVVVVVVVVVVVPPDDPPPPDDDDDDDDDDDDDDDD

Sequence (105 aa):
ASNLESFVTNFDSAVQALKQLQISDLTDFILLHLALQRLDSDTIKFFEITHRKNTIPSYNDLVVFVKEQAKVLSRSINNNSAVTSRQYKSFPQPKTTKSFVNTEM

Secondary structure (DSSP, 8-state):
-HHHHHHIIIIIHHHHHHHHT--TTHHHHHHHHHHHTTS-HHHHHHHHHHT-SSSPPPHHHHHHHHHHHHHHHHHHHHHHTT-------PPPPPPPPP-------

pLDDT: mean 82.42, std 16.49, range [42.81, 97.0]